Protein AF-A0A7Y3FNR2-F1 (afdb_monomer_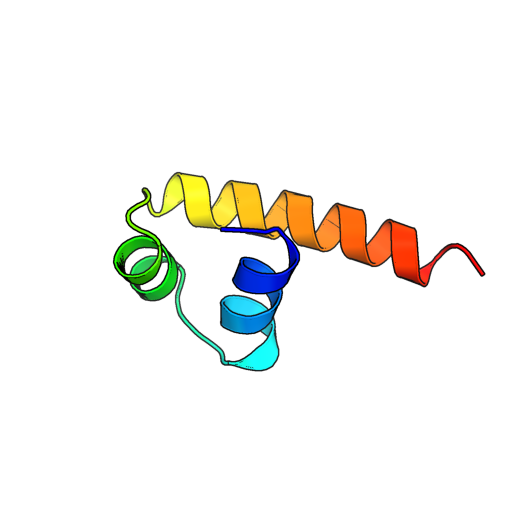lite)

Foldseek 3Di:
DPLVVLCCVCPVVPDDLVRVCVVVVHDSVCSVVSPVVSVVVVVVVVPPD

Sequence (49 aa):
PSQRQIVVMKDVEGYSHAEVAKAQNISVGASKVRLHRARAALRDLVNRD

Secondary structure (DSSP, 8-state):
--HHHHHIIIIIS---HHHHHHHTTS-HHHHHHHHHHHHHHHHHHHT--

Radius of gyration: 10.84 Å; chains: 1; bounding box: 24×14×32 Å

Structure (mmCIF, N/CA/C/O backbone):
data_AF-A0A7Y3FNR2-F1
#
_entry.id   AF-A0A7Y3FNR2-F1
#
loop_
_atom_site.group_PDB
_atom_site.id
_atom_site.type_symbol
_atom_site.label_atom_id
_atom_site.label_alt_id
_atom_site.label_comp_id
_atom_site.label_asym_id
_atom_site.label_entity_id
_atom_site.label_seq_id
_atom_site.pdbx_PDB_ins_code
_atom_site.Cartn_x
_atom_site.Cartn_y
_atom_site.Cartn_z
_atom_site.occupancy
_atom_site.B_iso_or_equiv
_atom_site.auth_seq_id
_atom_site.auth_comp_id
_atom_site.auth_asym_id
_atom_site.auth_atom_id
_atom_site.pdbx_PDB_model_num
ATOM 1 N N . PRO A 1 1 ? 4.965 -6.639 6.897 1.00 71.50 1 PRO A N 1
ATOM 2 C CA . PRO A 1 1 ? 4.555 -6.755 5.480 1.00 71.50 1 PRO A CA 1
ATOM 3 C C . PRO A 1 1 ? 5.745 -6.674 4.531 1.00 71.50 1 PRO A C 1
ATOM 5 O O . PRO A 1 1 ? 6.517 -5.714 4.581 1.00 71.50 1 PRO A O 1
ATOM 8 N N . SER A 1 2 ? 5.861 -7.662 3.650 1.00 90.12 2 SER A N 1
ATOM 9 C CA . SER A 1 2 ? 6.751 -7.556 2.496 1.00 90.12 2 SER A CA 1
ATOM 10 C C . SER A 1 2 ? 6.255 -6.459 1.539 1.00 90.12 2 SER A C 1
ATOM 12 O O . SER A 1 2 ? 5.077 -6.090 1.549 1.00 90.12 2 SER A O 1
ATOM 14 N N . GLN A 1 3 ? 7.151 -5.930 0.700 1.00 95.88 3 GLN A N 1
ATOM 15 C CA . GLN A 1 3 ? 6.790 -4.950 -0.335 1.00 95.88 3 GLN A CA 1
ATOM 16 C C . GLN A 1 3 ? 5.709 -5.498 -1.280 1.00 95.88 3 GLN A C 1
ATOM 18 O O . GLN A 1 3 ? 4.758 -4.794 -1.605 1.00 95.88 3 GLN A O 1
ATOM 23 N N . ARG A 1 4 ? 5.798 -6.786 -1.637 1.00 96.88 4 ARG A N 1
ATOM 24 C CA . ARG A 1 4 ? 4.786 -7.478 -2.445 1.00 96.88 4 ARG A CA 1
ATOM 25 C C . ARG A 1 4 ? 3.408 -7.439 -1.791 1.00 96.88 4 ARG A C 1
ATOM 27 O O . ARG A 1 4 ? 2.430 -7.107 -2.446 1.00 96.88 4 ARG A O 1
ATOM 34 N N . GLN A 1 5 ? 3.333 -7.751 -0.499 1.00 97.56 5 GLN A N 1
ATOM 35 C CA . GLN A 1 5 ? 2.060 -7.869 0.205 1.00 97.56 5 GLN A CA 1
ATOM 36 C C . GLN A 1 5 ? 1.297 -6.541 0.247 1.00 97.56 5 GLN A C 1
ATOM 38 O O . GLN A 1 5 ? 0.098 -6.523 -0.003 1.00 97.56 5 GLN A O 1
ATOM 43 N N . ILE A 1 6 ? 1.979 -5.419 0.509 1.00 97.75 6 ILE A N 1
ATOM 44 C CA . ILE A 1 6 ? 1.299 -4.117 0.551 1.00 97.75 6 ILE A CA 1
ATOM 45 C C . ILE A 1 6 ? 0.832 -3.647 -0.832 1.00 97.75 6 ILE A C 1
ATOM 47 O O . ILE A 1 6 ? -0.210 -3.004 -0.919 1.00 97.75 6 ILE A O 1
ATOM 51 N N . VAL A 1 7 ? 1.567 -3.988 -1.896 1.00 98.00 7 VAL A N 1
ATOM 52 C CA . VAL A 1 7 ? 1.154 -3.709 -3.280 1.00 98.00 7 VAL A CA 1
ATOM 53 C C . VAL A 1 7 ? -0.073 -4.533 -3.642 1.00 98.00 7 VAL A C 1
ATOM 55 O O . VAL A 1 7 ? -1.047 -3.959 -4.104 1.00 98.00 7 VAL A O 1
ATOM 58 N N . VAL A 1 8 ? -0.078 -5.843 -3.369 1.00 98.12 8 VAL A N 1
ATOM 59 C CA . VAL A 1 8 ? -1.242 -6.702 -3.649 1.00 98.12 8 VAL A CA 1
ATOM 60 C C . VAL A 1 8 ? -2.486 -6.165 -2.943 1.00 98.12 8 VAL A C 1
ATOM 62 O O . VAL A 1 8 ? -3.473 -5.858 -3.603 1.00 98.12 8 VAL A O 1
ATOM 65 N N . MET A 1 9 ? -2.408 -5.918 -1.634 1.00 98.25 9 MET A N 1
ATOM 66 C CA . MET A 1 9 ? -3.559 -5.413 -0.883 1.00 98.25 9 MET A CA 1
ATOM 67 C C . MET A 1 9 ? -4.069 -4.061 -1.408 1.00 98.25 9 MET A C 1
ATOM 69 O O . MET A 1 9 ? -5.273 -3.846 -1.499 1.00 98.25 9 MET A O 1
ATOM 73 N N . LYS A 1 10 ? -3.175 -3.121 -1.751 1.00 98.06 10 LYS A N 1
ATOM 74 C CA . LYS A 1 10 ? -3.567 -1.758 -2.160 1.00 98.06 10 LYS A CA 1
ATOM 75 C C . LYS A 1 10 ? -3.972 -1.630 -3.617 1.00 98.06 10 LYS A C 1
ATOM 77 O O . LYS A 1 10 ? -4.859 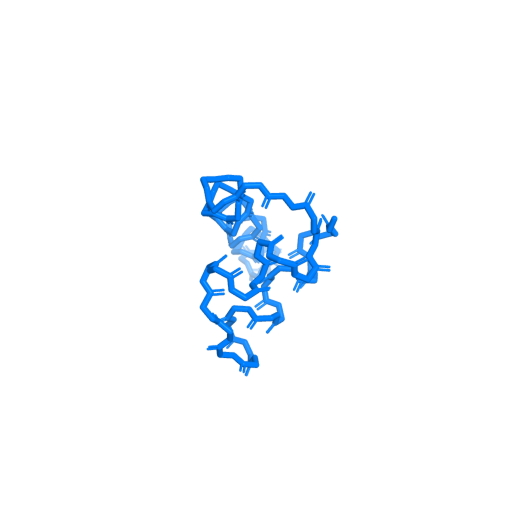-0.820 -3.885 1.00 98.06 10 LYS A O 1
ATOM 82 N N . ASP A 1 11 ? -3.262 -2.317 -4.502 1.00 97.88 11 ASP A N 1
ATOM 83 C CA . ASP A 1 11 ? -3.261 -2.064 -5.945 1.00 97.88 11 ASP A CA 1
ATOM 84 C C . ASP A 1 11 ? -3.984 -3.177 -6.710 1.00 97.88 11 ASP A C 1
ATOM 86 O O . ASP A 1 11 ? -4.474 -2.921 -7.803 1.00 97.88 11 ASP A O 1
ATOM 90 N N . VAL A 1 12 ? -4.087 -4.381 -6.131 1.00 98.12 12 VAL A N 1
ATOM 91 C CA . VAL A 1 12 ? -4.817 -5.518 -6.720 1.00 98.12 12 VAL A CA 1
ATOM 92 C C . VAL A 1 12 ? -6.149 -5.741 -6.005 1.00 98.12 12 VAL A C 1
ATOM 94 O O . VAL A 1 12 ? -7.183 -5.837 -6.653 1.00 98.12 12 VAL A O 1
ATOM 97 N N . GLU A 1 13 ? -6.146 -5.784 -4.672 1.00 98.25 13 GLU A N 1
ATOM 98 C CA . GLU A 1 13 ? -7.340 -6.099 -3.869 1.00 98.25 13 GLU A CA 1
ATOM 99 C C . GLU A 1 13 ? -8.145 -4.853 -3.453 1.00 98.25 13 GLU A C 1
ATOM 101 O O . GLU A 1 13 ? -9.254 -4.971 -2.942 1.00 98.25 13 GLU A O 1
ATOM 106 N N . GLY A 1 14 ? -7.604 -3.646 -3.655 1.00 98.44 14 GLY A N 1
ATOM 107 C CA . GLY A 1 14 ? -8.331 -2.389 -3.443 1.00 98.44 14 GLY A CA 1
ATOM 108 C C . GLY A 1 14 ? -8.491 -1.933 -1.986 1.00 98.44 14 GLY A C 1
ATOM 109 O O . GLY A 1 14 ? -9.252 -1.002 -1.727 1.00 98.44 14 GLY A O 1
ATOM 110 N N . TYR A 1 15 ? -7.753 -2.508 -1.033 1.00 98.62 15 TYR A N 1
ATOM 111 C CA . TYR A 1 15 ? -7.845 -2.142 0.384 1.00 98.62 15 TYR A CA 1
ATOM 112 C C . TYR A 1 15 ? -7.520 -0.656 0.599 1.00 98.62 15 TYR A C 1
ATOM 114 O O . TYR A 1 15 ? -6.631 -0.077 -0.039 1.00 98.62 15 TYR A O 1
ATOM 122 N N . SER A 1 16 ? -8.166 -0.024 1.573 1.00 98.69 16 SER A N 1
ATOM 123 C CA . SER A 1 16 ? -7.775 1.291 2.080 1.00 98.69 16 SER A CA 1
ATOM 124 C C . SER A 1 16 ? -6.482 1.217 2.908 1.00 98.69 16 SER A C 1
ATOM 126 O O . SER A 1 16 ? -6.069 0.164 3.400 1.00 98.69 16 SER A O 1
ATOM 128 N N . HIS A 1 17 ? -5.822 2.359 3.135 1.00 98.50 17 HIS A N 1
ATOM 129 C CA . HIS A 1 17 ? -4.656 2.387 4.029 1.00 98.50 17 HIS A CA 1
ATOM 130 C C . HIS A 1 17 ? -4.997 2.004 5.474 1.00 98.50 17 HIS A C 1
ATOM 132 O O . HIS A 1 17 ? -4.124 1.476 6.161 1.00 98.50 17 HIS A O 1
ATOM 138 N N . ALA A 1 18 ? -6.231 2.263 5.921 1.00 98.69 18 ALA A N 1
ATOM 139 C CA . ALA A 1 18 ? -6.707 1.891 7.249 1.00 98.69 18 ALA A CA 1
ATOM 140 C C . ALA A 1 18 ? -6.872 0.370 7.381 1.00 98.69 18 ALA A C 1
ATOM 142 O O . ALA A 1 18 ? -6.403 -0.211 8.358 1.00 98.69 18 ALA A O 1
ATOM 143 N N . GLU A 1 19 ? -7.450 -0.289 6.375 1.00 98.69 19 GLU A N 1
ATOM 144 C CA . GLU A 1 19 ? -7.600 -1.750 6.364 1.00 98.69 19 GLU A CA 1
ATOM 145 C C . GLU A 1 19 ? -6.245 -2.453 6.281 1.00 98.69 19 GLU A C 1
ATOM 147 O 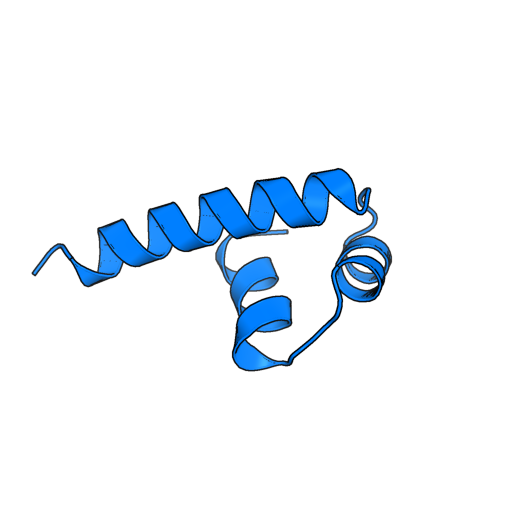O . GLU A 1 19 ? -5.990 -3.383 7.044 1.00 98.69 19 GLU A O 1
ATOM 152 N N . VAL A 1 20 ? -5.327 -1.956 5.443 1.00 98.25 20 VAL A N 1
ATOM 153 C CA . VAL A 1 20 ? -3.941 -2.453 5.403 1.00 98.25 20 VAL A CA 1
ATOM 154 C C . VAL A 1 20 ? -3.254 -2.266 6.753 1.00 98.25 20 VAL A C 1
ATOM 156 O O . VAL A 1 20 ? -2.592 -3.181 7.232 1.00 98.25 20 VAL A O 1
ATOM 159 N N . ALA A 1 21 ? -3.392 -1.091 7.373 1.00 98.19 21 ALA A N 1
ATOM 160 C CA . ALA A 1 21 ? -2.788 -0.790 8.668 1.00 98.19 21 ALA A CA 1
ATOM 161 C C . ALA A 1 21 ? -3.271 -1.756 9.758 1.00 98.19 21 ALA A C 1
ATOM 163 O O . ALA A 1 21 ? -2.448 -2.326 10.474 1.00 98.19 21 ALA A O 1
ATOM 164 N N . LYS A 1 22 ? -4.584 -2.010 9.813 1.00 98.25 22 LYS A N 1
ATOM 165 C CA . LYS A 1 22 ? -5.200 -2.975 10.728 1.00 98.25 22 LYS A CA 1
ATOM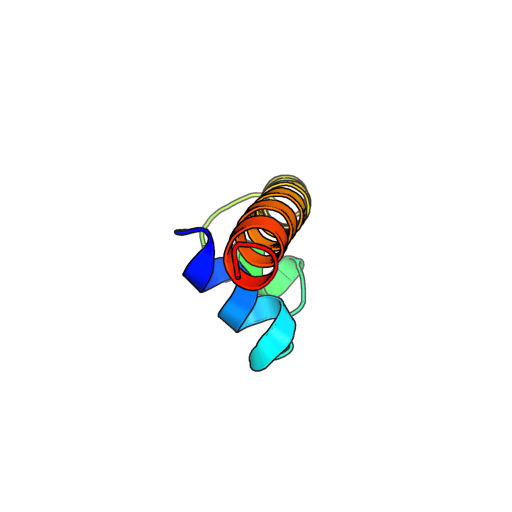 166 C C . LYS A 1 22 ? -4.712 -4.402 10.466 1.00 98.25 22 LYS A C 1
ATOM 168 O O . LYS A 1 22 ? -4.241 -5.059 11.386 1.00 98.25 22 LYS A O 1
ATOM 173 N N . ALA A 1 23 ? -4.777 -4.864 9.218 1.00 97.38 23 ALA A N 1
ATOM 174 C CA . ALA A 1 23 ? -4.394 -6.226 8.837 1.00 97.38 23 ALA A CA 1
ATOM 175 C C . ALA A 1 23 ? -2.903 -6.525 9.068 1.00 97.38 23 ALA A C 1
ATOM 177 O O . ALA A 1 23 ? -2.521 -7.665 9.307 1.00 97.38 23 ALA A O 1
ATOM 178 N N . GLN A 1 24 ? -2.056 -5.498 8.991 1.00 96.19 24 GLN A N 1
ATOM 179 C CA . GLN A 1 24 ? -0.605 -5.611 9.121 1.00 96.19 24 GLN A CA 1
ATOM 180 C C . GLN A 1 24 ? -0.063 -5.144 10.478 1.00 96.19 24 GLN A C 1
ATOM 182 O O . GLN A 1 24 ? 1.157 -5.077 10.647 1.00 96.19 24 GLN A O 1
ATOM 187 N N . ASN A 1 25 ? -0.954 -4.777 11.404 1.00 97.00 25 ASN A N 1
ATOM 188 C CA . ASN A 1 25 ? -0.637 -4.221 12.718 1.00 97.00 25 ASN A CA 1
ATOM 189 C C . ASN A 1 25 ? 0.405 -3.083 12.675 1.00 97.00 25 ASN A C 1
ATOM 191 O O . ASN A 1 25 ? 1.427 -3.112 13.360 1.00 97.00 25 ASN A O 1
ATOM 195 N N . ILE A 1 26 ? 0.177 -2.091 11.809 1.00 97.31 26 ILE A N 1
ATOM 196 C CA . ILE A 1 26 ? 1.043 -0.913 11.638 1.00 97.31 26 ILE A CA 1
ATOM 197 C C . ILE A 1 26 ? 0.224 0.373 11.642 1.00 97.31 26 ILE A C 1
ATOM 199 O O . ILE A 1 26 ? -0.994 0.348 11.509 1.00 97.31 26 ILE A O 1
ATOM 203 N N . SER A 1 27 ? 0.888 1.527 11.715 1.00 98.56 27 SER A N 1
ATOM 204 C CA . SER A 1 27 ? 0.202 2.805 11.530 1.00 98.56 27 SER A CA 1
ATOM 205 C C . SER A 1 27 ? -0.221 3.034 10.071 1.00 98.56 27 SER A C 1
ATOM 207 O O . SER A 1 27 ? 0.413 2.564 9.120 1.00 98.56 27 SER A O 1
ATOM 209 N N . VAL A 1 28 ? -1.260 3.851 9.875 1.00 98.56 28 VAL A N 1
ATOM 210 C CA . VAL A 1 28 ? -1.690 4.321 8.543 1.00 98.56 28 VAL A CA 1
ATOM 211 C C . VAL A 1 28 ? -0.557 5.066 7.823 1.00 98.56 28 VAL A C 1
ATOM 213 O O . VAL A 1 28 ? -0.365 4.889 6.619 1.00 98.56 28 VAL A O 1
ATOM 216 N N . GLY A 1 29 ? 0.244 5.851 8.551 1.00 98.56 29 GLY A N 1
ATOM 217 C CA . GLY A 1 29 ? 1.429 6.519 8.001 1.00 98.56 29 GLY A CA 1
ATOM 218 C C . GLY A 1 29 ? 2.471 5.525 7.481 1.00 98.56 29 GLY A C 1
ATOM 219 O O . GLY A 1 29 ? 2.958 5.669 6.359 1.00 98.56 29 GLY A O 1
ATOM 220 N N . ALA A 1 30 ? 2.745 4.458 8.240 1.00 98.25 30 ALA A N 1
ATOM 221 C CA . ALA A 1 30 ? 3.640 3.391 7.801 1.00 98.25 30 ALA A CA 1
ATOM 222 C C . ALA A 1 30 ? 3.105 2.664 6.555 1.00 98.25 30 ALA A C 1
ATOM 224 O O . ALA A 1 30 ? 3.894 2.334 5.671 1.00 98.25 30 ALA A O 1
ATOM 225 N N . SER A 1 31 ? 1.786 2.460 6.444 1.00 98.44 31 SER A N 1
ATOM 226 C CA . SER A 1 31 ? 1.146 1.908 5.238 1.00 98.44 31 SER A CA 1
ATOM 227 C C . SER A 1 31 ? 1.429 2.772 3.998 1.00 98.44 31 SER A C 1
ATOM 229 O O . SER A 1 31 ? 1.887 2.257 2.978 1.00 98.44 31 SER A O 1
ATOM 231 N N . LYS A 1 32 ? 1.271 4.098 4.095 1.00 98.62 32 LYS A N 1
ATOM 232 C CA . LYS A 1 32 ? 1.571 5.032 2.992 1.00 98.62 32 LYS A CA 1
ATOM 233 C C . LYS A 1 32 ? 3.043 4.988 2.566 1.00 98.62 32 LYS A C 1
ATOM 235 O O . LYS A 1 32 ? 3.333 4.797 1.385 1.00 98.62 32 LYS A O 1
ATOM 240 N N . VAL A 1 33 ? 3.971 5.115 3.522 1.00 98.62 33 VAL A N 1
ATOM 241 C CA . VAL A 1 33 ? 5.421 5.118 3.241 1.00 98.62 33 VAL A CA 1
ATOM 242 C C . VAL A 1 33 ? 5.870 3.787 2.637 1.00 98.62 33 VAL A C 1
ATOM 244 O O . VAL A 1 33 ? 6.634 3.769 1.670 1.00 98.62 33 VAL A O 1
ATOM 247 N N . ARG A 1 34 ? 5.380 2.662 3.170 1.00 98.19 34 ARG A N 1
ATOM 248 C CA . ARG A 1 34 ? 5.716 1.330 2.652 1.00 98.19 34 ARG A CA 1
ATOM 249 C C . ARG A 1 34 ? 5.172 1.110 1.246 1.00 98.19 34 ARG A C 1
ATOM 251 O O . ARG A 1 34 ? 5.919 0.594 0.422 1.00 98.19 34 ARG A O 1
ATOM 258 N N . LEU A 1 35 ? 3.938 1.532 0.951 1.00 98.50 35 LEU A N 1
ATOM 259 C CA . LEU A 1 35 ? 3.376 1.422 -0.400 1.00 98.50 35 LEU A CA 1
ATOM 260 C C . LEU A 1 35 ? 4.195 2.236 -1.407 1.00 98.50 35 LEU A C 1
ATOM 262 O O . LEU A 1 35 ? 4.516 1.733 -2.480 1.00 98.50 35 LEU A O 1
ATOM 266 N N . HIS A 1 36 ? 4.575 3.468 -1.056 1.00 98.44 36 HIS A N 1
ATOM 267 C CA . HIS A 1 36 ? 5.403 4.306 -1.923 1.00 98.44 36 HIS A CA 1
ATOM 268 C C . HIS A 1 36 ? 6.730 3.618 -2.280 1.00 98.44 36 HIS A C 1
ATOM 270 O O . HIS A 1 36 ? 7.063 3.494 -3.459 1.00 98.44 36 HIS A O 1
A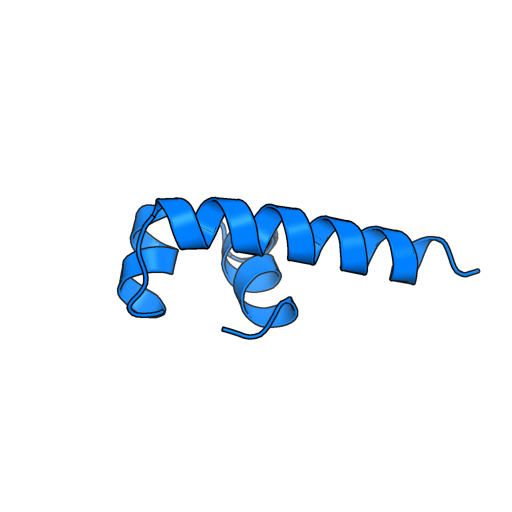TOM 276 N N . ARG A 1 37 ? 7.451 3.111 -1.269 1.00 98.38 37 ARG A N 1
ATOM 277 C CA . ARG A 1 37 ? 8.718 2.389 -1.468 1.00 98.38 37 ARG A CA 1
ATOM 278 C C . ARG A 1 37 ? 8.528 1.100 -2.269 1.00 98.38 37 ARG A C 1
ATOM 280 O O . ARG A 1 37 ? 9.330 0.815 -3.148 1.00 98.38 37 ARG A O 1
ATOM 287 N N . ALA A 1 38 ? 7.465 0.347 -1.995 1.00 97.88 38 ALA A N 1
ATOM 288 C CA . ALA A 1 38 ? 7.170 -0.890 -2.710 1.00 97.88 38 ALA A CA 1
ATOM 289 C C . ALA A 1 38 ? 6.869 -0.642 -4.198 1.00 97.88 38 ALA A C 1
ATOM 291 O O . ALA A 1 38 ? 7.371 -1.368 -5.049 1.00 97.88 38 ALA A O 1
ATOM 292 N N . ARG A 1 39 ? 6.126 0.422 -4.527 1.00 97.62 39 ARG A N 1
ATOM 293 C CA . ARG A 1 39 ? 5.886 0.829 -5.921 1.00 97.62 39 ARG A CA 1
ATOM 294 C C . ARG A 1 39 ? 7.153 1.326 -6.617 1.00 97.62 39 ARG A C 1
ATOM 296 O O . ARG A 1 39 ? 7.292 1.102 -7.812 1.00 97.62 39 ARG A O 1
ATOM 303 N N . ALA A 1 40 ? 8.058 2.002 -5.904 1.00 97.81 40 ALA A N 1
ATOM 304 C CA . ALA A 1 40 ? 9.359 2.385 -6.457 1.00 97.81 40 ALA A CA 1
ATOM 305 C C . ALA A 1 40 ? 10.187 1.151 -6.831 1.00 97.81 40 ALA A C 1
ATOM 307 O O . ALA A 1 40 ? 10.563 1.014 -7.987 1.00 97.81 40 ALA A O 1
ATOM 308 N N . ALA A 1 41 ? 10.336 0.203 -5.903 1.00 96.38 41 ALA A N 1
ATOM 309 C CA . ALA A 1 41 ? 11.034 -1.052 -6.170 1.00 96.38 41 ALA A CA 1
ATOM 310 C C . ALA A 1 41 ? 10.389 -1.863 -7.311 1.00 96.38 41 ALA A C 1
ATOM 312 O O . ALA A 1 41 ? 11.098 -2.460 -8.114 1.00 96.38 41 ALA A O 1
ATOM 313 N N . LEU A 1 42 ? 9.053 -1.870 -7.411 1.00 96.19 42 LEU A N 1
ATOM 314 C CA . LEU A 1 42 ? 8.351 -2.549 -8.502 1.00 96.19 42 LEU A CA 1
ATOM 315 C C . LEU A 1 42 ? 8.612 -1.888 -9.861 1.00 96.19 42 LEU A C 1
ATOM 317 O O . LEU A 1 42 ? 8.853 -2.597 -10.830 1.00 96.19 42 LEU A O 1
ATOM 321 N N . ARG A 1 43 ? 8.597 -0.549 -9.936 1.00 96.38 43 ARG A N 1
ATOM 322 C CA . ARG A 1 43 ? 8.960 0.173 -11.167 1.00 96.38 43 ARG A CA 1
ATOM 323 C C . ARG A 1 43 ? 10.382 -0.153 -11.600 1.00 96.38 43 ARG A C 1
ATOM 325 O O . ARG A 1 43 ? 10.593 -0.443 -12.768 1.00 96.38 43 ARG A O 1
ATOM 332 N N . ASP A 1 44 ? 11.327 -0.163 -10.664 1.00 96.25 44 ASP A N 1
ATOM 333 C CA . ASP A 1 44 ? 12.718 -0.503 -10.968 1.00 96.25 44 ASP A CA 1
ATOM 334 C C . ASP A 1 44 ? 12.861 -1.946 -11.469 1.00 96.25 44 ASP A C 1
ATOM 336 O O . ASP A 1 44 ? 13.758 -2.222 -12.253 1.00 96.25 44 ASP A O 1
ATOM 340 N N . LEU A 1 45 ? 12.000 -2.870 -11.026 1.00 94.81 45 LEU A N 1
ATOM 341 C CA . LEU A 1 45 ? 11.985 -4.249 -11.521 1.00 94.81 45 LEU A CA 1
ATOM 342 C C . LEU A 1 45 ? 11.424 -4.358 -12.942 1.00 94.81 45 LEU A C 1
ATOM 344 O O . LEU A 1 45 ? 11.957 -5.120 -13.734 1.00 94.81 45 LEU A O 1
ATOM 348 N N . VAL A 1 46 ? 10.349 -3.627 -13.243 1.00 94.31 46 VAL A N 1
ATOM 349 C CA . VAL A 1 46 ? 9.678 -3.669 -14.555 1.00 94.31 46 VAL A CA 1
ATOM 350 C C . VAL A 1 46 ? 10.468 -2.903 -15.622 1.00 94.31 46 VAL A C 1
ATOM 352 O O . VAL A 1 46 ? 10.385 -3.230 -16.795 1.00 94.31 46 VAL A O 1
ATOM 355 N N . ASN A 1 47 ? 11.258 -1.905 -15.222 1.00 93.25 47 ASN A N 1
ATOM 356 C CA . ASN A 1 47 ? 12.088 -1.109 -16.130 1.00 93.25 47 ASN A CA 1
ATOM 357 C C . ASN A 1 47 ? 13.509 -1.676 -16.323 1.00 93.25 47 ASN A C 1
ATOM 359 O O . ASN A 1 47 ? 14.366 -0.979 -16.858 1.00 93.25 47 ASN A O 1
ATO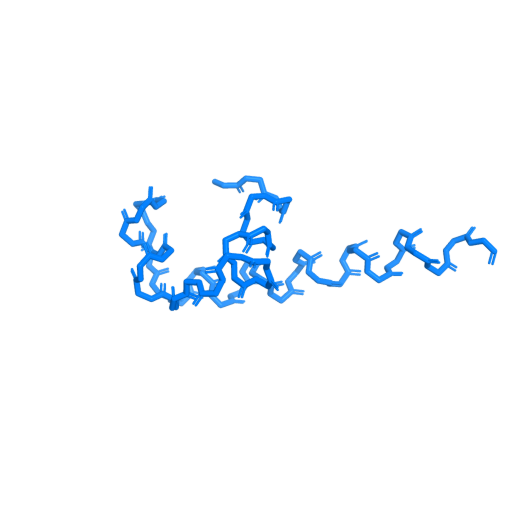M 363 N N . ARG A 1 48 ? 13.804 -2.879 -15.813 1.00 79.31 48 ARG A N 1
ATOM 364 C CA . ARG A 1 48 ? 15.128 -3.523 -15.920 1.00 79.31 48 ARG A CA 1
ATOM 365 C C . ARG A 1 48 ? 15.323 -4.353 -17.195 1.00 79.31 48 ARG A C 1
ATOM 367 O O . ARG A 1 48 ? 16.356 -5.013 -17.293 1.00 79.31 48 ARG A O 1
ATOM 374 N N . ASP A 1 49 ? 14.383 -4.281 -18.130 1.00 52.06 49 ASP A N 1
ATOM 375 C CA . ASP A 1 49 ? 14.447 -4.919 -19.449 1.00 52.06 49 ASP A CA 1
ATOM 376 C C . ASP A 1 49 ? 14.920 -3.932 -20.530 1.00 52.06 49 ASP A C 1
ATOM 378 O O . ASP A 1 49 ? 14.347 -2.817 -20.612 1.00 52.06 49 ASP A O 1
#

pLDDT: mean 95.63, std 7.86, range [52.06, 98.69]

=== Feature glossary ===
Feature key, reading from the visual/contextual features back to the raw sequence:

Rendered structure images. Structure images are PyMOL renders from six orthogonal camera directions. Cartoon representation draws helices as coils and strands as arrows; sticks shows the backbone as bonds; surface shows the solvent-excluded envelope. Rainbow coloring maps sequence position to hue (blue→red, N→C); chain coloring assigns a distinct color per polypeptide.

Contact-map, Ramachandran, and PAE plots. Three diagnostic plots accompany the record. The Cα contact map visualizes the tertiary structure as a 2D adjacency matrix (8 Å cutoff, sequence-local contacts suppressed). The Ramachandran plot shows the distribution of backbone (φ, ψ) torsions, with points in the α and β basins reflecting secondary structure content. The PAE plot shows AlphaFold's inter-residue confidence as a color matrix.

InterPro / GO / CATH / organism. The annotation block draws on four external resources. InterPro: which protein families and domains the sequence belongs to. GO: standardized terms for what the protein does, what process it participates in, and where in the cell it acts. CATH: which structural fold it has in the CATH hierarchy. Organism: the species of origin.

Nearest PDB structures. Structural nearest neighbors (via Foldseek easy-search vs the PDB). Reported per hit: target PDB id, E-value, and alignment TM-score. A TM-score above ~0.5 is the conventional threshold for 'same fold'.

Predicted aligned error. Predicted aligned error is AlphaFold's pairwise confidence. Unlike pLDDT (per-residue), PAE is per-residue-pair and captures whether two parts of the structure are correctly placed relative to each other. Units are ångströms of expected positional error.

Solvent-accessible surface area. SASA measures how much of the protein is reachable by solvent. It is computed by rolling a water-sized probe over the atomic surface and summing the exposed area (Å²). Per-residue SASA distinguishes core (buried, low SASA) from surface (exposed, high SASA) residues; total SASA is a whole-molecule size measure.

B-factor. Crystallographic B-factors measure how much each atom's electron density is smeared out, in Å². They rise in mobile loops and surface residues and fall in the buried interior. In AlphaFold models this column is repurposed to hold pLDDT instead.

pLDDT. For AlphaFold models, the B-factor field carries pLDDT — the model's own estimate of local accuracy on a 0–100 scale. Regions with pLDDT<50 should be treated as essentially unmodeled; they often correspond to intrinsically disordered segments.

Backbone torsions (φ/ψ). φ (phi) and ψ (psi) are the two rotatable backbone dihedrals per residue: φ is the C(i-1)–N–Cα–C torsion, ψ is the N–Cα–C–N(i+1) torsion, both in degrees on (−180°, 180°]. α-helical residues cluster near (−60°, −45°); β-strand residues near (−120°, +130°). A Ramachandran plot is simply a scatter of (φ, ψ) for every residue.

Radius of gyration, Cα contacts, bounding box. Radius of gyration (Rg) is the root-mean-square distance of Cα atoms from their centroid — a single number for overall size and compactness. A globular domain of N residues has Rg ≈ 2.2·N^0.38 Å; an extended or disordered chain has a much larger Rg. The Cα contact count is the number of residue pairs whose Cα atoms are within 8 Å and are more than four positions apart in sequence — a standard proxy for tertiary packing density. The bounding box is the smallest axis-aligned box enclosing all Cα atoms.

Secondary structure (3-state, P-SEA). Three-state secondary structure (P-SEA) collapses the eight DSSP classes into helix (a), strand (b), and coil (c). P-SEA assigns these from Cα geometry alone — distances and angles — without requiring backbone oxygens, so it works on any Cα trace.

Secondary structure (8-state, DSSP). Secondary structure is the local, repeating backbone conformation. DSSP classifies it into eight states by reading the hydrogen-bond network: three helix types (H, G, I), two β types (E, B), two non-regular types (T, S), and unstructured coil (-).

Foldseek 3Di. The Foldseek 3Di string encodes local tertiary geometry as a 20-letter alphabet — one character per residue — derived from the relative positions of nearby Cα atoms. Unlike the amino-acid sequence, 3Di is a direct function of the 3D structure, so two proteins with the same fold have similar 3Di strings even at low sequence identity.

mmCIF coordinates. Structure coordinates are given as an mmCIF _atom_site loop: one row per atom with element, residue name, chain id, sequence number, and x/y/z position in Å. Only the four main-chain atoms per residue are included here; side chains are omitted to keep the record compact.

Sequence. This is the polypeptide sequence — one letter per residue, N-terminus first. Length ranges from a few dozen residues for small domains to over a thousand for large multi-domain proteins.